Protein AF-X1VBE3-F1 (afdb_monomer)

pLDDT: mean 76.22, std 16.16, range [39.41, 92.88]

Sequence (76 aa):
MKGGKNLMAITGNKFEVWHSITKDKRSLYETKDKKLTDDSIIRIAEKEYDCILTKKDIEQMSNNFGLYLQKYKMIL

Secondary structure (DSSP, 8-state):
-------PPPPHHHHHHHHHHHH-THHHHHSS-SS--HHHHHHHHHHHH-----H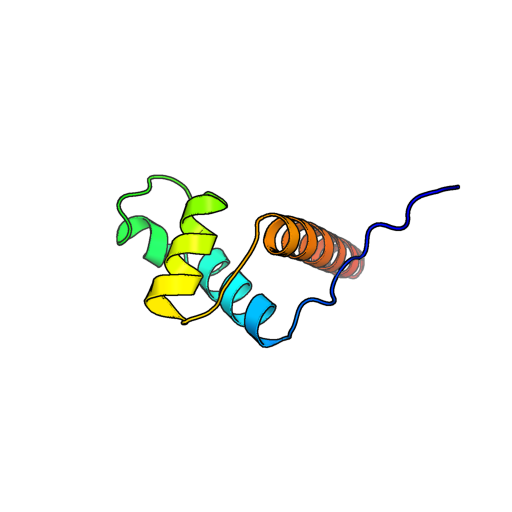HHHHHHHHHHHHHHHHHHT--

Foldseek 3Di:
DPPDPPLPDDDPLNLVLLCVPVVDCVLVVVPVHVDDDPVSSQVCCCPVVVDHDDPSSVVVSVVVVVVVVVVVVVVD

Structure (mmCIF, N/CA/C/O backbone):
data_AF-X1VBE3-F1
#
_entry.id   AF-X1VBE3-F1
#
loop_
_atom_site.group_PDB
_atom_site.id
_atom_site.type_symbol
_atom_site.label_atom_id
_atom_site.label_alt_id
_atom_site.label_comp_id
_atom_site.label_asym_id
_atom_site.label_entity_id
_atom_site.label_seq_id
_atom_site.pdbx_PDB_ins_code
_atom_site.Cartn_x
_atom_site.Cartn_y
_atom_site.Cartn_z
_atom_site.occupancy
_atom_site.B_iso_or_equiv
_atom_site.auth_seq_id
_atom_site.auth_comp_id
_atom_site.auth_asym_id
_atom_site.auth_atom_id
_atom_site.pdbx_PDB_model_num
ATOM 1 N N . MET A 1 1 ? 32.694 -2.249 -2.997 1.00 39.81 1 MET A N 1
ATOM 2 C CA . MET A 1 1 ? 31.521 -2.982 -3.523 1.00 39.81 1 MET A CA 1
ATOM 3 C C . MET A 1 1 ? 30.263 -2.221 -3.125 1.00 39.81 1 MET A C 1
ATOM 5 O O . MET A 1 1 ? 29.960 -2.157 -1.943 1.00 39.81 1 MET A O 1
ATOM 9 N N . LYS A 1 2 ? 29.583 -1.554 -4.068 1.00 42.56 2 LYS A N 1
ATOM 10 C CA . LYS A 1 2 ? 28.291 -0.908 -3.790 1.00 42.56 2 LYS A CA 1
ATOM 11 C C . LYS A 1 2 ? 27.232 -2.009 -3.793 1.00 42.56 2 LYS A C 1
ATOM 13 O O . LYS A 1 2 ? 26.917 -2.531 -4.856 1.00 42.56 2 LYS A O 1
ATOM 18 N N . GLY A 1 3 ? 26.765 -2.407 -2.610 1.00 39.41 3 GLY A N 1
ATOM 19 C CA . GLY A 1 3 ? 25.672 -3.365 -2.463 1.00 39.41 3 GLY A CA 1
ATOM 20 C C . GLY A 1 3 ? 24.436 -2.824 -3.169 1.00 39.41 3 GLY A C 1
ATOM 21 O O . GLY A 1 3 ? 23.831 -1.856 -2.707 1.00 39.41 3 GLY A O 1
ATOM 22 N N . GLY A 1 4 ? 24.111 -3.401 -4.325 1.00 40.19 4 GLY A N 1
ATOM 23 C CA . GLY A 1 4 ? 22.898 -3.073 -5.054 1.00 40.19 4 GLY A CA 1
ATOM 24 C C . GLY A 1 4 ? 21.707 -3.346 -4.148 1.00 40.19 4 GLY A C 1
ATOM 25 O O . GLY A 1 4 ? 21.522 -4.469 -3.681 1.00 40.19 4 GLY A O 1
ATOM 26 N N . LYS A 1 5 ? 20.909 -2.313 -3.860 1.00 49.88 5 LYS A N 1
ATOM 27 C CA . LYS A 1 5 ? 19.568 -2.510 -3.311 1.00 49.88 5 LYS A CA 1
ATOM 28 C C . LYS A 1 5 ? 18.841 -3.423 -4.303 1.00 49.88 5 LYS A C 1
ATOM 30 O O . LYS A 1 5 ? 18.514 -2.974 -5.395 1.00 49.88 5 LYS A O 1
ATOM 35 N N . ASN A 1 6 ? 18.615 -4.685 -3.935 1.00 46.50 6 ASN A N 1
ATOM 36 C CA . ASN A 1 6 ? 17.681 -5.566 -4.632 1.00 46.50 6 ASN A CA 1
ATOM 37 C C . ASN A 1 6 ? 16.283 -4.952 -4.484 1.00 46.50 6 ASN A C 1
ATOM 39 O O . ASN A 1 6 ? 15.561 -5.223 -3.524 1.00 46.50 6 ASN A O 1
ATOM 43 N N . LEU A 1 7 ? 15.950 -4.033 -5.387 1.00 54.97 7 LEU A N 1
ATOM 44 C CA . LEU A 1 7 ? 14.607 -3.511 -5.570 1.00 54.97 7 LEU A CA 1
ATOM 45 C C . LEU A 1 7 ? 13.846 -4.627 -6.288 1.00 54.97 7 LEU A C 1
ATOM 47 O O . LEU A 1 7 ? 13.939 -4.756 -7.506 1.00 54.97 7 LEU A O 1
ATOM 51 N N . MET A 1 8 ? 13.178 -5.501 -5.530 1.00 60.72 8 MET A N 1
ATOM 52 C CA . MET A 1 8 ? 12.188 -6.400 -6.125 1.00 60.72 8 MET A CA 1
ATOM 53 C C . MET A 1 8 ? 11.203 -5.541 -6.916 1.00 60.72 8 MET A C 1
ATOM 55 O O . MET A 1 8 ? 10.711 -4.540 -6.395 1.00 60.72 8 MET A O 1
ATOM 59 N N . ALA A 1 9 ? 10.956 -5.914 -8.170 1.00 68.50 9 ALA A N 1
ATOM 60 C CA . ALA A 1 9 ? 9.988 -5.217 -8.996 1.00 68.50 9 ALA A CA 1
ATOM 61 C C . ALA A 1 9 ? 8.615 -5.255 -8.311 1.00 68.50 9 ALA A C 1
ATOM 63 O O . ALA A 1 9 ? 8.158 -6.311 -7.867 1.00 68.50 9 ALA A O 1
ATOM 64 N N . ILE A 1 10 ? 7.964 -4.097 -8.224 1.00 76.62 10 ILE A N 1
ATOM 65 C CA . ILE A 1 10 ? 6.595 -4.015 -7.723 1.00 76.62 10 ILE A CA 1
ATOM 66 C C . ILE A 1 10 ? 5.682 -4.641 -8.764 1.00 76.62 10 ILE A C 1
ATOM 68 O O . ILE A 1 10 ? 5.684 -4.240 -9.928 1.00 76.62 10 ILE A O 1
ATOM 72 N N . THR A 1 11 ? 4.917 -5.644 -8.350 1.00 83.50 11 THR A N 1
ATOM 73 C CA . THR A 1 11 ? 3.917 -6.258 -9.219 1.00 83.50 11 THR A CA 1
ATOM 74 C C . THR A 1 11 ? 2.753 -5.292 -9.436 1.00 83.50 11 THR A C 1
ATOM 76 O O . THR A 1 11 ? 2.437 -4.488 -8.557 1.00 83.50 11 THR A O 1
ATOM 79 N N . GLY A 1 12 ? 2.079 -5.391 -10.588 1.00 83.56 12 GLY A N 1
ATOM 80 C CA . GLY A 1 12 ? 0.896 -4.569 -10.885 1.00 83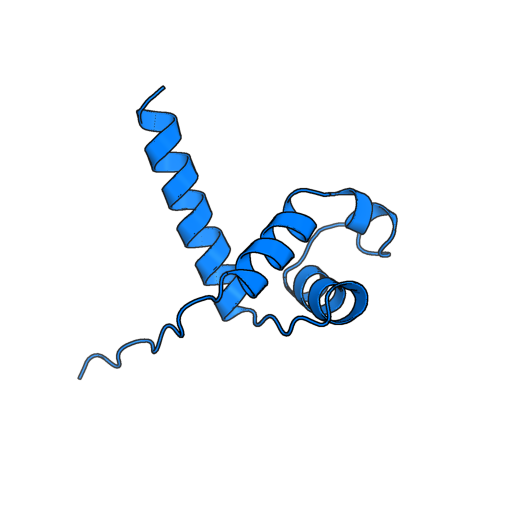.56 12 GLY A CA 1
ATOM 81 C C . GLY A 1 12 ? -0.161 -4.641 -9.777 1.00 83.56 12 GLY A C 1
ATOM 82 O O . GLY A 1 12 ? -0.632 -3.603 -9.327 1.00 83.56 12 GLY A O 1
ATOM 83 N N . ASN A 1 13 ? -0.405 -5.841 -9.234 1.00 88.50 13 ASN A N 1
ATOM 84 C CA . ASN A 1 13 ? -1.328 -6.056 -8.114 1.00 88.50 13 ASN A CA 1
ATOM 85 C C . ASN A 1 13 ? -0.978 -5.201 -6.881 1.00 88.50 13 ASN A C 1
ATOM 87 O O . ASN A 1 13 ? -1.826 -4.498 -6.340 1.00 88.50 13 ASN A O 1
ATOM 91 N N . LYS A 1 14 ? 0.297 -5.186 -6.464 1.00 91.31 14 LYS A N 1
ATOM 92 C CA . LYS A 1 14 ? 0.729 -4.373 -5.316 1.00 91.31 14 LYS A CA 1
ATOM 93 C C . LYS A 1 14 ? 0.492 -2.881 -5.552 1.00 91.31 14 LYS A C 1
ATOM 95 O O . LYS A 1 14 ? 0.107 -2.174 -4.622 1.00 91.31 14 LYS A O 1
ATOM 100 N N . PHE A 1 15 ? 0.724 -2.412 -6.779 1.00 89.56 15 PHE A N 1
ATOM 101 C CA . PHE A 1 15 ? 0.484 -1.021 -7.150 1.00 89.56 15 PHE A CA 1
ATOM 102 C C . PHE A 1 15 ? -1.002 -0.668 -7.147 1.00 89.56 15 PHE A C 1
ATOM 104 O O . PHE A 1 15 ? -1.376 0.354 -6.579 1.00 89.56 15 PHE A O 1
ATOM 111 N N . GLU A 1 16 ? -1.850 -1.511 -7.733 1.00 89.00 16 GLU A N 1
ATOM 112 C CA . GLU A 1 16 ? -3.299 -1.302 -7.767 1.00 89.00 16 GLU A CA 1
ATOM 113 C C . GLU A 1 16 ? -3.896 -1.245 -6.360 1.00 89.00 16 GLU A C 1
ATOM 115 O O . GLU A 1 16 ? -4.670 -0.332 -6.062 1.00 89.00 16 GLU A O 1
ATOM 120 N N . VAL A 1 17 ? -3.479 -2.150 -5.471 1.00 90.31 17 VAL A N 1
ATOM 121 C CA . VAL A 1 17 ? -3.909 -2.163 -4.066 1.00 90.31 17 VAL A CA 1
ATOM 122 C C . VAL A 1 17 ? -3.452 -0.899 -3.341 1.00 90.31 17 VAL A C 1
ATOM 124 O O . VAL A 1 17 ? -4.275 -0.178 -2.777 1.00 90.31 17 VAL A O 1
ATOM 127 N N . TRP A 1 18 ? -2.157 -0.567 -3.398 1.00 91.50 18 TRP A N 1
ATOM 128 C CA . TRP A 1 18 ? -1.633 0.652 -2.773 1.00 91.50 18 TRP A CA 1
ATOM 129 C C . TRP A 1 18 ? -2.332 1.913 -3.295 1.00 91.50 18 TRP A C 1
ATOM 131 O O . TRP A 1 18 ? -2.713 2.784 -2.511 1.00 91.50 18 TRP A O 1
ATOM 141 N N . HIS A 1 19 ? -2.537 2.015 -4.608 1.00 88.69 19 HIS A N 1
ATOM 142 C CA . HIS A 1 19 ? -3.179 3.168 -5.229 1.00 88.69 19 HIS A CA 1
ATOM 143 C C . HIS A 1 19 ? -4.657 3.266 -4.836 1.00 88.69 19 HIS A C 1
ATOM 145 O O . HIS A 1 19 ? -5.137 4.361 -4.557 1.00 88.69 19 HIS A O 1
ATOM 151 N N . SER A 1 20 ? -5.369 2.141 -4.745 1.00 88.38 20 SER A N 1
ATOM 152 C CA . SER A 1 20 ? -6.769 2.111 -4.301 1.00 88.38 20 SER A CA 1
ATOM 153 C C . SER A 1 20 ? -6.905 2.597 -2.856 1.00 88.38 20 SER A C 1
ATOM 155 O O . SER A 1 20 ? -7.707 3.491 -2.587 1.00 88.38 20 SER A O 1
ATOM 157 N N . ILE A 1 21 ? -6.045 2.111 -1.953 1.00 87.62 21 ILE A N 1
ATOM 158 C CA . ILE A 1 21 ? -6.033 2.501 -0.533 1.00 87.62 21 ILE A CA 1
ATOM 159 C C . ILE A 1 21 ? -5.647 3.978 -0.355 1.00 87.62 21 ILE A C 1
ATOM 161 O O . ILE A 1 21 ? -6.242 4.694 0.445 1.00 87.62 21 ILE A O 1
ATOM 165 N N . THR A 1 22 ? -4.641 4.457 -1.090 1.00 84.75 22 THR A N 1
ATOM 166 C CA . THR A 1 22 ? -4.130 5.833 -0.939 1.00 84.75 22 THR A CA 1
ATOM 167 C C . THR A 1 22 ? -4.986 6.886 -1.639 1.00 84.75 22 THR A C 1
ATOM 169 O O . THR A 1 22 ? -5.012 8.041 -1.203 1.00 84.75 22 THR A O 1
ATOM 172 N N . LYS A 1 23 ? -5.707 6.507 -2.699 1.00 82.19 23 LYS A N 1
ATOM 173 C CA . LYS A 1 23 ? -6.673 7.370 -3.386 1.00 82.19 23 LYS A CA 1
ATOM 174 C C . LYS A 1 23 ? -7.982 7.476 -2.608 1.00 82.19 23 LYS A C 1
ATOM 176 O O . LYS A 1 23 ? -8.544 8.571 -2.538 1.00 82.19 23 LYS A O 1
ATOM 181 N N . ASP A 1 24 ? -8.460 6.375 -2.026 1.00 69.25 24 ASP A N 1
ATOM 182 C CA . ASP A 1 24 ? -9.713 6.360 -1.277 1.00 69.25 24 ASP A CA 1
ATOM 183 C C . ASP A 1 24 ? -9.494 6.581 0.227 1.00 69.25 24 ASP A C 1
ATOM 185 O O . ASP A 1 24 ? -9.241 5.669 1.017 1.00 69.25 24 ASP A O 1
ATOM 189 N N . LYS A 1 25 ? -9.652 7.841 0.644 1.00 61.69 25 LYS A N 1
ATOM 190 C CA . LYS A 1 25 ? -9.610 8.233 2.058 1.00 61.69 25 LYS A CA 1
ATOM 191 C C . LYS A 1 25 ? -10.787 7.684 2.876 1.00 61.69 25 LYS A C 1
ATOM 193 O O . LYS A 1 25 ? -10.770 7.874 4.089 1.00 61.69 25 LYS A O 1
ATOM 198 N N . ARG A 1 26 ? -11.803 7.033 2.283 1.00 56.94 26 ARG A N 1
ATOM 199 C CA . ARG A 1 26 ? -12.899 6.401 3.050 1.00 56.94 26 ARG A CA 1
ATOM 200 C C . ARG A 1 26 ? -12.388 5.340 4.015 1.00 56.94 26 ARG A C 1
ATOM 202 O O . ARG A 1 26 ? -12.840 5.312 5.158 1.00 56.94 26 ARG A O 1
ATOM 209 N N . SER A 1 27 ? -11.366 4.588 3.607 1.00 57.44 27 SER A N 1
ATOM 210 C CA . SER A 1 27 ? -10.698 3.598 4.456 1.00 57.44 27 SER A CA 1
ATOM 211 C C . SER A 1 27 ? -10.160 4.202 5.765 1.00 57.44 27 SER A C 1
ATOM 213 O O . SER A 1 27 ? -10.092 3.508 6.771 1.00 57.44 27 SER A O 1
ATOM 215 N N . LEU A 1 28 ? -9.856 5.506 5.824 1.00 56.72 28 LEU A N 1
ATOM 216 C CA . LEU A 1 28 ? -9.410 6.196 7.048 1.00 56.72 28 LEU A CA 1
ATOM 217 C C . LEU A 1 28 ? -10.519 6.572 8.017 1.00 56.72 28 LEU A C 1
ATOM 219 O O . LEU A 1 28 ? -10.254 6.778 9.194 1.00 56.72 28 LEU A O 1
ATOM 223 N N . TYR A 1 29 ? -11.739 6.742 7.522 1.00 51.25 29 TYR A N 1
ATOM 224 C CA . TYR A 1 29 ? -12.883 6.992 8.390 1.00 51.25 29 TYR A CA 1
ATOM 225 C C . TYR A 1 29 ? -13.437 5.676 8.948 1.00 51.25 29 TYR A C 1
ATOM 227 O O . TYR A 1 29 ? -13.9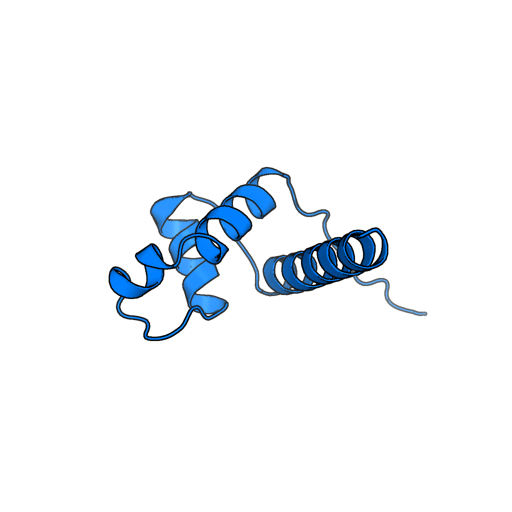62 5.661 10.059 1.00 51.25 29 TYR A O 1
ATOM 235 N N . GLU A 1 30 ? -13.287 4.579 8.200 1.00 55.84 30 GLU A N 1
ATOM 236 C CA . GLU A 1 30 ? -13.737 3.239 8.596 1.00 55.84 30 GLU A CA 1
ATOM 237 C C . GLU A 1 30 ? -12.700 2.486 9.441 1.00 55.84 30 GLU A C 1
ATOM 239 O O . GLU A 1 30 ? -13.044 1.816 10.419 1.00 55.84 30 GLU A O 1
ATOM 244 N N . THR A 1 31 ? -11.411 2.636 9.134 1.00 59.56 31 THR A N 1
ATOM 245 C CA . THR A 1 31 ? -10.339 2.187 10.024 1.00 59.56 31 THR A CA 1
ATOM 246 C C . THR A 1 31 ? -10.128 3.246 11.101 1.00 59.56 31 THR A C 1
ATOM 248 O O . THR A 1 31 ? -10.138 4.434 10.827 1.00 59.56 31 THR A O 1
ATOM 251 N N . LYS A 1 32 ? -9.945 2.854 12.364 1.00 60.38 32 LYS A N 1
ATOM 252 C CA . LYS A 1 32 ? -9.837 3.769 13.526 1.00 60.38 32 LYS A CA 1
ATOM 253 C C . LYS A 1 32 ? -8.637 4.746 13.480 1.00 60.38 32 LYS A C 1
ATOM 255 O O . LYS A 1 32 ? -8.344 5.411 14.476 1.00 60.38 32 LYS A O 1
ATOM 260 N 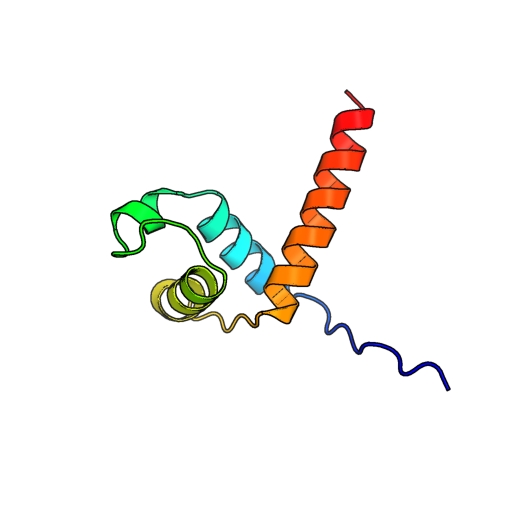N . ASP A 1 33 ? -7.923 4.812 12.361 1.00 62.72 33 ASP A N 1
ATOM 261 C CA . ASP A 1 33 ? -6.708 5.583 12.176 1.00 62.72 33 ASP A CA 1
ATOM 262 C C . ASP A 1 33 ? -7.029 7.009 11.725 1.00 62.72 33 ASP A C 1
ATOM 264 O O . ASP A 1 33 ? -7.557 7.257 10.649 1.00 62.72 33 ASP A O 1
ATOM 268 N N . LYS A 1 34 ? -6.604 7.997 12.518 1.00 68.38 34 LYS A N 1
ATOM 269 C CA . LYS A 1 34 ? -6.776 9.422 12.180 1.00 68.38 34 LYS A CA 1
ATOM 270 C C . LYS A 1 34 ? -5.967 9.864 10.945 1.00 68.38 34 LYS A C 1
ATOM 272 O O . LYS A 1 34 ? -6.142 10.990 10.483 1.00 68.38 34 LYS A O 1
ATOM 277 N N . LYS A 1 35 ? -5.025 9.037 10.467 1.00 74.00 35 LYS A N 1
ATOM 278 C CA . LYS A 1 35 ? -4.111 9.303 9.341 1.00 74.00 35 LYS A CA 1
ATOM 279 C C . LYS A 1 35 ? -3.715 7.997 8.648 1.00 74.00 35 LYS A C 1
ATOM 281 O O . LYS A 1 35 ? -3.525 6.992 9.323 1.00 74.00 35 LYS A O 1
ATOM 286 N N . LEU A 1 36 ? -3.510 8.047 7.329 1.00 80.94 36 LEU A N 1
ATOM 287 C CA . LEU A 1 36 ? -3.012 6.906 6.555 1.00 80.94 36 LEU A CA 1
ATOM 288 C C . LEU A 1 36 ? -1.515 6.767 6.789 1.00 80.94 36 LEU A C 1
ATOM 290 O O . LEU A 1 36 ? -0.726 7.531 6.238 1.00 80.94 36 LEU A O 1
ATOM 294 N N . THR A 1 37 ? -1.143 5.846 7.668 1.00 87.69 37 THR A N 1
ATOM 295 C CA . THR A 1 37 ? 0.259 5.485 7.896 1.00 87.69 37 THR A CA 1
ATOM 296 C C . THR A 1 37 ? 0.635 4.282 7.041 1.00 87.69 37 THR A C 1
ATOM 298 O O . THR A 1 37 ? -0.242 3.528 6.622 1.00 87.69 37 THR A O 1
ATOM 301 N N . ASP A 1 38 ? 1.930 4.061 6.822 1.00 89.94 38 ASP A N 1
ATOM 302 C CA . ASP A 1 38 ? 2.414 2.870 6.115 1.00 89.94 38 ASP A CA 1
ATOM 303 C C . ASP A 1 38 ? 1.882 1.579 6.755 1.00 89.94 38 ASP A C 1
ATOM 305 O O . ASP A 1 38 ? 1.442 0.675 6.052 1.00 89.94 38 ASP A O 1
ATOM 309 N N . ASP A 1 39 ? 1.845 1.517 8.089 1.00 89.62 39 ASP A N 1
ATOM 310 C CA . ASP A 1 39 ? 1.326 0.359 8.825 1.00 89.62 39 ASP A CA 1
ATOM 311 C C . ASP A 1 39 ? -0.191 0.184 8.614 1.00 89.62 39 ASP A C 1
ATOM 313 O O . ASP A 1 39 ? -0.681 -0.943 8.513 1.00 89.62 39 ASP A O 1
ATOM 317 N N . SER A 1 40 ? -0.941 1.286 8.486 1.00 89.00 40 SER A N 1
ATOM 318 C CA . SER A 1 40 ? -2.361 1.251 8.108 1.00 89.00 40 SER A CA 1
ATOM 319 C C . SER A 1 40 ? -2.538 0.661 6.710 1.00 89.00 40 SER A C 1
ATOM 321 O O . SER A 1 40 ? -3.374 -0.219 6.526 1.00 89.00 40 SER A O 1
ATOM 323 N N . ILE A 1 41 ? -1.732 1.110 5.743 1.00 89.25 41 ILE A N 1
ATOM 324 C CA . ILE A 1 41 ? -1.790 0.656 4.347 1.00 89.25 41 ILE A CA 1
ATOM 325 C C . ILE A 1 41 ? -1.471 -0.835 4.254 1.00 89.25 41 ILE A C 1
ATOM 327 O O . ILE A 1 41 ? -2.208 -1.566 3.602 1.00 89.25 41 ILE A O 1
ATOM 331 N N . ILE A 1 42 ? -0.414 -1.295 4.933 1.00 92.00 42 ILE A N 1
ATOM 332 C CA . ILE A 1 42 ? -0.031 -2.716 4.962 1.00 92.00 42 ILE A CA 1
ATOM 333 C C . ILE A 1 42 ? -1.182 -3.562 5.509 1.00 92.00 42 ILE A C 1
ATOM 335 O O . ILE A 1 42 ? -1.573 -4.551 4.895 1.00 92.00 42 ILE A O 1
ATOM 339 N N . ARG A 1 43 ? -1.773 -3.139 6.630 1.00 90.00 43 ARG A N 1
ATOM 340 C CA . ARG A 1 43 ? -2.874 -3.860 7.271 1.00 90.00 43 ARG A CA 1
ATOM 341 C C . ARG A 1 43 ? -4.140 -3.895 6.411 1.00 90.00 43 ARG A C 1
ATOM 343 O O . ARG A 1 43 ? -4.827 -4.909 6.408 1.00 90.00 43 ARG A O 1
ATOM 350 N N . ILE A 1 44 ? -4.481 -2.798 5.735 1.00 88.50 44 ILE A N 1
ATOM 351 C CA . ILE A 1 44 ? -5.645 -2.737 4.836 1.00 88.50 44 ILE A CA 1
ATOM 352 C C . ILE A 1 44 ? -5.404 -3.629 3.616 1.00 88.50 44 ILE A C 1
ATOM 354 O O . ILE A 1 44 ? -6.271 -4.419 3.261 1.00 88.50 44 ILE A O 1
ATOM 358 N N . ALA A 1 45 ? -4.212 -3.563 3.020 1.00 90.31 45 ALA A N 1
ATOM 359 C CA . ALA A 1 45 ? -3.849 -4.395 1.879 1.00 90.31 45 ALA A CA 1
ATOM 360 C C . ALA A 1 45 ? -3.955 -5.892 2.197 1.00 90.31 45 ALA A C 1
ATOM 362 O O . ALA A 1 45 ? -4.504 -6.648 1.401 1.00 90.31 45 ALA A O 1
ATOM 363 N N . GLU A 1 46 ? -3.501 -6.308 3.379 1.00 91.50 46 GLU A N 1
ATOM 364 C CA . GLU A 1 46 ? -3.619 -7.697 3.822 1.00 91.50 46 GLU A CA 1
ATOM 365 C C . GLU A 1 46 ? -5.081 -8.092 4.083 1.00 91.50 46 GLU A C 1
ATOM 367 O O . GLU A 1 46 ? -5.526 -9.141 3.631 1.00 91.50 46 GLU A O 1
ATOM 372 N N . LYS A 1 47 ? -5.855 -7.248 4.779 1.00 89.62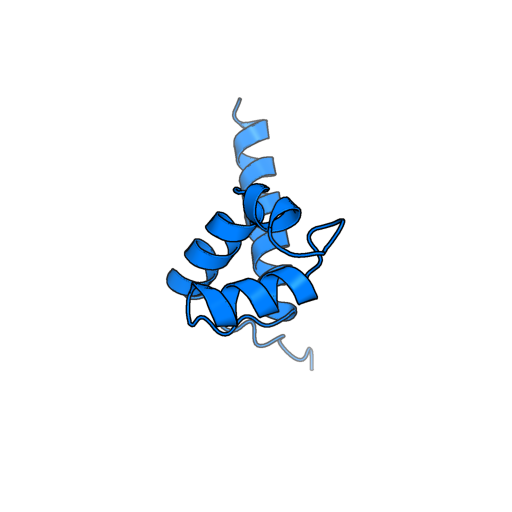 47 LYS A N 1
ATOM 373 C CA . LYS A 1 47 ? -7.219 -7.596 5.213 1.00 89.62 47 LYS A CA 1
ATOM 374 C C . LYS A 1 47 ? -8.279 -7.518 4.122 1.00 89.62 47 LYS A C 1
ATOM 376 O O . LYS A 1 47 ? -9.204 -8.322 4.130 1.00 89.62 47 LYS A O 1
ATOM 381 N N . GLU A 1 48 ? -8.199 -6.514 3.259 1.00 89.19 48 GLU A N 1
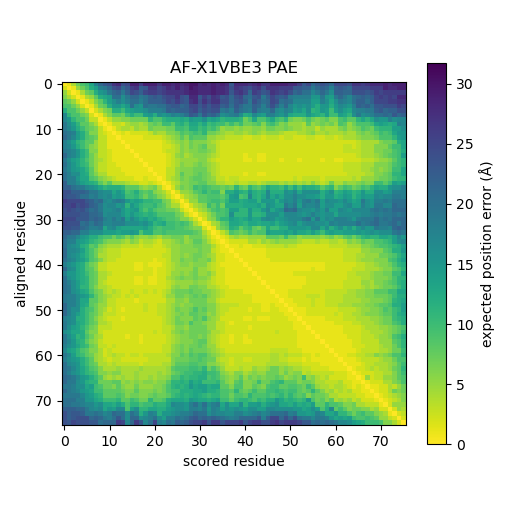ATOM 382 C CA . GLU A 1 48 ? -9.253 -6.205 2.286 1.00 89.19 48 GLU A CA 1
ATOM 383 C C . GLU A 1 48 ? -8.902 -6.682 0.875 1.00 89.19 48 GLU A C 1
ATOM 385 O O . GLU A 1 48 ? -9.803 -6.913 0.073 1.00 89.19 48 GLU A O 1
ATOM 390 N N . TYR A 1 49 ? -7.611 -6.858 0.577 1.00 88.31 49 TYR A N 1
ATOM 391 C CA . TYR A 1 49 ? -7.125 -7.156 -0.774 1.00 88.31 49 TYR A CA 1
ATOM 392 C C . TYR A 1 49 ? -6.270 -8.432 -0.860 1.00 88.31 49 TYR A C 1
ATOM 394 O O . TYR A 1 49 ? -5.750 -8.717 -1.937 1.00 88.31 49 TYR A O 1
ATOM 402 N N . ASP A 1 50 ? -6.093 -9.176 0.244 1.00 90.38 50 ASP A N 1
ATOM 403 C CA . ASP A 1 50 ? -5.226 -10.370 0.331 1.00 90.38 50 ASP A CA 1
ATOM 404 C C . ASP A 1 50 ? -3.819 -10.129 -0.260 1.00 90.38 50 ASP A C 1
ATOM 406 O O . ASP A 1 50 ? -3.209 -10.962 -0.932 1.00 90.38 50 ASP A O 1
ATOM 410 N N . CYS A 1 51 ? -3.306 -8.910 -0.068 1.00 91.06 51 CYS A N 1
ATOM 411 C CA . CYS A 1 51 ? -2.077 -8.444 -0.689 1.00 91.06 51 CYS A CA 1
ATOM 412 C C . CYS A 1 51 ? -1.035 -8.091 0.369 1.00 91.06 51 CY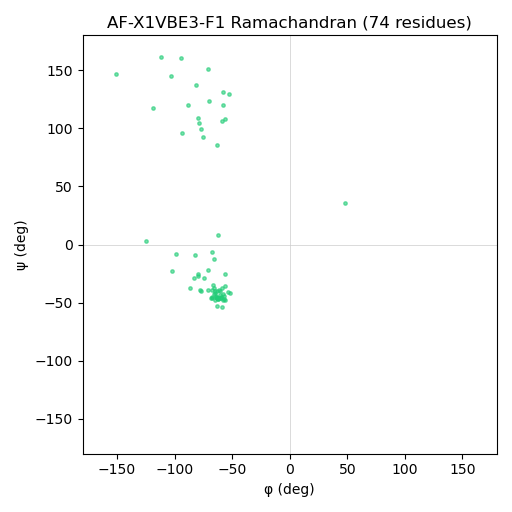S A C 1
ATOM 414 O O . CYS A 1 51 ? -1.172 -7.133 1.129 1.00 91.06 51 CYS A O 1
ATOM 416 N N . ILE A 1 52 ? 0.082 -8.816 0.347 1.00 92.25 52 ILE A N 1
ATOM 417 C CA . ILE A 1 52 ? 1.207 -8.559 1.245 1.00 92.25 52 ILE A CA 1
ATOM 418 C C . ILE A 1 52 ? 2.037 -7.386 0.708 1.00 92.25 52 ILE A C 1
ATOM 420 O O . ILE A 1 52 ? 2.769 -7.505 -0.283 1.00 92.25 52 ILE A O 1
ATOM 424 N N . LEU A 1 53 ? 1.948 -6.252 1.402 1.00 89.94 53 LEU A N 1
ATOM 425 C CA . LEU A 1 53 ? 2.796 -5.083 1.185 1.00 89.94 53 LEU A CA 1
ATOM 426 C C . LEU A 1 53 ? 3.880 -4.980 2.258 1.00 89.94 53 LEU A C 1
ATOM 428 O O . LEU A 1 53 ? 3.666 -5.278 3.429 1.00 89.94 53 LEU A O 1
ATOM 432 N N . THR A 1 54 ? 5.053 -4.497 1.858 1.00 92.88 54 THR A N 1
ATOM 433 C CA . THR A 1 54 ? 6.137 -4.137 2.776 1.00 92.88 54 THR A CA 1
ATOM 434 C C . THR A 1 54 ? 6.362 -2.629 2.787 1.00 92.88 54 THR A C 1
ATOM 436 O O . THR A 1 54 ? 6.029 -1.926 1.833 1.00 92.88 54 THR A O 1
ATOM 439 N N . LYS A 1 55 ? 7.032 -2.118 3.827 1.00 91.31 55 LYS A N 1
ATOM 440 C CA . LYS A 1 55 ? 7.444 -0.703 3.878 1.00 91.31 55 LYS A CA 1
ATOM 441 C C . LYS A 1 55 ? 8.298 -0.294 2.674 1.00 91.31 55 LYS A C 1
ATOM 443 O O . LYS A 1 55 ? 8.141 0.805 2.157 1.00 91.31 55 LYS A O 1
ATOM 448 N N . LYS A 1 56 ? 9.151 -1.199 2.176 1.00 90.56 56 LYS A N 1
ATOM 449 C CA . LYS A 1 56 ? 9.953 -0.959 0.965 1.00 90.56 56 LYS A CA 1
ATOM 450 C C . LYS A 1 56 ? 9.092 -0.836 -0.290 1.00 90.56 56 LYS A C 1
ATOM 452 O O . LYS A 1 56 ? 9.427 -0.028 -1.149 1.00 90.56 56 LYS A O 1
ATOM 457 N N . ASP A 1 57 ? 8.019 -1.623 -0.401 1.00 90.19 57 ASP A N 1
ATOM 458 C CA . ASP A 1 57 ? 7.074 -1.500 -1.515 1.00 90.19 57 ASP A CA 1
ATOM 459 C C . ASP A 1 57 ? 6.404 -0.119 -1.477 1.00 90.19 57 ASP A C 1
ATOM 461 O O . ASP A 1 57 ? 6.377 0.577 -2.487 1.00 90.19 57 ASP A O 1
ATOM 465 N N . ILE A 1 58 ? 5.937 0.319 -0.302 1.00 91.12 58 ILE A N 1
ATOM 466 C CA . ILE A 1 58 ? 5.289 1.630 -0.126 1.00 91.12 58 ILE A CA 1
ATOM 467 C C . ILE A 1 58 ? 6.252 2.779 -0.451 1.00 91.12 58 ILE A C 1
ATOM 469 O O . ILE A 1 58 ? 5.894 3.678 -1.212 1.00 91.12 58 ILE A O 1
ATOM 473 N N . GLU A 1 59 ? 7.484 2.736 0.068 1.00 91.12 59 GLU A N 1
ATOM 474 C CA . GLU A 1 59 ? 8.519 3.743 -0.206 1.00 91.12 59 GLU A CA 1
ATOM 475 C C . GLU A 1 59 ? 8.791 3.859 -1.714 1.00 91.12 59 GLU A C 1
ATOM 477 O O . GLU A 1 59 ? 8.820 4.956 -2.275 1.00 91.12 59 GLU A O 1
ATOM 482 N N . GLN A 1 60 ? 8.951 2.722 -2.392 1.00 89.56 60 GLN A N 1
ATOM 483 C CA . GLN A 1 60 ? 9.174 2.682 -3.833 1.00 89.56 60 GLN A CA 1
ATOM 484 C C . GLN A 1 60 ? 7.974 3.213 -4.626 1.00 89.56 60 GLN A C 1
ATOM 486 O O . GLN A 1 60 ? 8.174 4.008 -5.542 1.00 89.56 60 GLN A O 1
ATOM 491 N N . MET A 1 61 ? 6.740 2.819 -4.289 1.00 88.06 61 MET A N 1
ATOM 492 C CA . MET A 1 61 ? 5.542 3.319 -4.980 1.00 88.06 61 MET A CA 1
ATOM 493 C C . MET A 1 61 ? 5.366 4.818 -4.787 1.00 88.06 61 MET A C 1
ATOM 495 O O . MET A 1 61 ? 5.136 5.524 -5.763 1.00 88.06 61 MET A O 1
ATOM 499 N N . SER A 1 62 ? 5.548 5.313 -3.562 1.00 86.25 62 SER A N 1
ATOM 500 C CA . SER A 1 62 ? 5.457 6.740 -3.249 1.00 86.25 62 SER A CA 1
ATOM 501 C C . SER A 1 62 ? 6.478 7.558 -4.046 1.00 86.25 62 SER A C 1
ATOM 503 O O . SER A 1 62 ? 6.122 8.549 -4.687 1.00 86.25 62 SER A O 1
ATOM 505 N N . ASN A 1 63 ? 7.731 7.092 -4.111 1.00 85.62 63 ASN A N 1
ATOM 506 C CA . ASN A 1 63 ? 8.779 7.737 -4.902 1.00 85.62 63 ASN A CA 1
ATOM 507 C C . ASN A 1 63 ? 8.480 7.693 -6.408 1.00 85.62 63 ASN A C 1
ATOM 509 O O . ASN A 1 63 ? 8.555 8.718 -7.085 1.00 85.62 63 ASN A O 1
ATOM 513 N N . ASN A 1 64 ? 8.101 6.529 -6.939 1.00 82.69 64 ASN A N 1
ATOM 514 C CA . ASN A 1 64 ? 7.820 6.358 -8.365 1.00 82.69 64 ASN A CA 1
ATOM 515 C C . ASN A 1 64 ? 6.602 7.179 -8.804 1.00 82.69 64 ASN A C 1
ATOM 517 O O . ASN A 1 64 ? 6.636 7.830 -9.849 1.00 82.69 64 ASN A O 1
ATOM 521 N N . PHE A 1 65 ? 5.545 7.191 -7.994 1.00 81.44 65 PHE A N 1
ATOM 522 C CA . PHE A 1 65 ? 4.331 7.953 -8.258 1.00 81.44 65 PHE A CA 1
ATOM 523 C C . PHE A 1 65 ? 4.557 9.461 -8.100 1.00 81.44 65 PHE A C 1
ATOM 525 O O . PHE A 1 65 ? 4.082 10.243 -8.922 1.00 81.44 65 PHE A O 1
ATOM 532 N N . GLY A 1 66 ? 5.344 9.885 -7.107 1.00 81.12 66 GLY A N 1
ATOM 533 C CA . GLY A 1 66 ? 5.760 11.279 -6.954 1.00 81.12 66 GLY A CA 1
ATOM 534 C C . GLY A 1 66 ? 6.545 11.783 -8.167 1.00 81.12 66 GLY A C 1
ATOM 535 O O . GLY A 1 66 ? 6.225 12.839 -8.712 1.00 81.12 66 GLY A O 1
ATOM 536 N N . LEU A 1 67 ? 7.513 10.995 -8.648 1.00 77.12 67 LEU A N 1
ATOM 537 C CA . LEU A 1 67 ? 8.269 11.296 -9.868 1.00 77.12 67 LEU A CA 1
ATOM 538 C C . LEU A 1 67 ? 7.374 11.318 -11.114 1.00 77.12 67 LEU A C 1
ATOM 540 O O . LEU A 1 67 ? 7.541 12.185 -11.971 1.00 77.12 67 LEU A O 1
ATOM 544 N N . TYR A 1 68 ? 6.415 10.393 -11.213 1.00 75.56 68 TYR A N 1
ATOM 545 C CA . TYR A 1 68 ? 5.416 10.382 -12.280 1.00 75.56 68 TYR A CA 1
ATOM 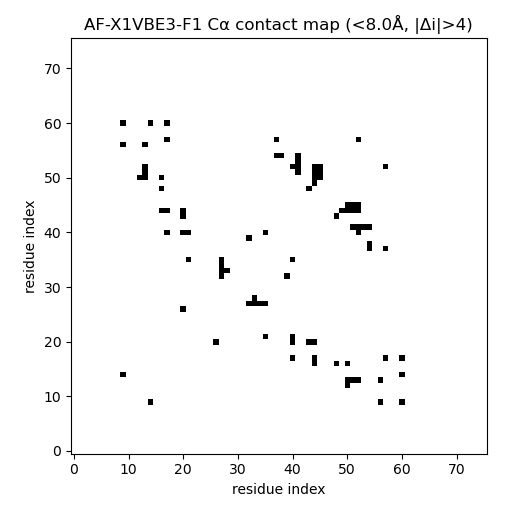546 C C . TYR A 1 68 ? 4.600 11.682 -12.276 1.00 75.56 68 TYR A C 1
ATOM 548 O O . TYR A 1 68 ? 4.579 12.399 -13.273 1.00 75.56 68 TYR A O 1
ATOM 556 N N . LEU A 1 69 ? 4.009 12.057 -11.139 1.00 74.31 69 LEU A N 1
ATOM 557 C CA . LEU A 1 69 ? 3.232 13.292 -11.019 1.00 74.31 69 LEU A CA 1
ATOM 558 C C . LEU A 1 69 ? 4.066 14.545 -11.312 1.00 74.31 69 LEU A C 1
ATOM 560 O O . LEU A 1 69 ? 3.564 15.459 -11.960 1.00 74.31 69 LEU A O 1
ATOM 564 N N . GLN A 1 70 ? 5.324 14.600 -10.865 1.00 70.69 70 GLN A N 1
ATOM 565 C CA . GLN A 1 70 ? 6.223 15.718 -11.169 1.00 70.69 70 GLN A CA 1
ATOM 566 C C . GLN A 1 70 ? 6.496 15.843 -12.669 1.00 70.69 70 GLN A C 1
ATOM 568 O O . GLN A 1 70 ? 6.401 16.941 -13.212 1.00 70.69 70 GLN A O 1
ATOM 573 N N . LYS A 1 71 ? 6.791 14.730 -13.353 1.00 70.25 71 LYS A N 1
ATOM 574 C CA . LYS A 1 71 ? 7.014 14.732 -14.805 1.00 70.25 71 LYS A CA 1
ATOM 575 C C . LYS A 1 71 ? 5.781 15.211 -15.567 1.00 70.25 71 LYS A C 1
ATOM 577 O O . LYS A 1 71 ? 5.915 16.056 -16.440 1.00 70.25 71 LYS A O 1
ATOM 582 N N . TYR A 1 72 ? 4.594 14.720 -15.216 1.00 64.00 72 TYR A N 1
ATOM 583 C CA . TYR A 1 72 ? 3.360 15.097 -15.911 1.00 64.00 72 TYR A CA 1
ATOM 584 C C . TYR A 1 72 ? 2.875 16.514 -15.574 1.00 64.00 72 TYR A C 1
ATOM 586 O O . TYR A 1 72 ? 2.294 17.165 -16.434 1.00 64.00 72 TYR A O 1
ATOM 594 N N . LYS A 1 73 ? 3.159 17.039 -14.374 1.00 59.00 73 LYS A N 1
ATOM 595 C CA . LYS A 1 73 ? 2.875 18.444 -14.028 1.00 59.00 73 LYS A CA 1
ATOM 596 C C . LYS A 1 73 ? 3.779 19.458 -14.730 1.00 59.00 73 LYS A C 1
ATOM 598 O O . LYS A 1 73 ? 3.390 20.608 -14.814 1.00 59.00 73 LYS A O 1
ATOM 603 N N . MET A 1 74 ? 4.962 19.064 -15.204 1.00 57.56 74 MET A N 1
ATOM 604 C CA . MET A 1 74 ? 5.819 19.935 -16.027 1.00 57.56 74 MET A CA 1
ATOM 605 C C . MET A 1 74 ? 5.415 19.956 -17.508 1.00 57.5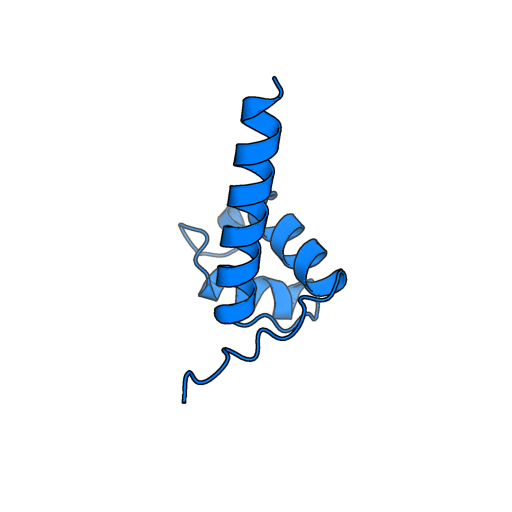6 74 MET A C 1
ATOM 607 O O . MET A 1 74 ? 5.977 20.729 -18.276 1.00 57.56 74 MET A O 1
ATOM 611 N N . ILE A 1 75 ? 4.492 19.080 -17.918 1.00 55.25 75 ILE A N 1
ATOM 612 C CA . ILE A 1 75 ? 4.010 18.964 -19.303 1.00 55.25 75 ILE A CA 1
ATOM 613 C C . ILE A 1 75 ? 2.663 19.702 -19.491 1.00 55.25 75 ILE A C 1
ATOM 615 O O . ILE A 1 75 ? 2.210 19.862 -20.621 1.00 55.25 75 ILE A O 1
ATOM 619 N N . LEU A 1 76 ? 2.046 20.183 -18.404 1.00 45.50 76 LEU A N 1
ATOM 620 C CA . LEU A 1 76 ? 0.846 21.033 -18.396 1.00 45.50 76 LEU A CA 1
ATOM 621 C C . LEU A 1 76 ? 1.222 22.485 -18.095 1.00 45.50 76 LEU A C 1
ATOM 623 O O . LEU A 1 76 ? 0.571 23.374 -18.684 1.00 45.50 76 LEU A O 1
#

Nearest PDB structures (foldseek):
  5wuj-assembly1_B  TM=5.062E-01  e=6.271E+00  Helicobacter pylori 26695
  5tdy-assembly1_B  TM=4.991E-01  e=9.126E+00  Thermotoga maritima MSB8

Solvent-accessible surface area (backbone atoms only — not comparable to full-atom values): 4748 Å² total; per-residue (Å²): 134,85,80,74,79,84,72,73,81,81,49,69,66,60,51,53,51,52,49,52,57,71,69,41,64,64,59,41,75,74,39,96,39,98,60,92,41,72,69,53,51,32,54,46,29,42,73,78,63,78,33,94,59,51,74,68,54,51,54,50,50,52,52,54,50,51,51,49,52,53,57,56,60,74,75,108

Radius of gyration: 14.09 Å; Cα contacts (8 Å, |Δi|>4): 46; chains: 1; bounding box: 45×31×33 Å

Mean predicted aligned error: 8.69 Å

Organism: NCBI:txid412755